Protein AF-A0A212JZG6-F1 (afdb_monomer_lite)

Organism: NCBI:txid91750

Foldseek 3Di:
DDDDDDDDDPPPPPPPLPPPPPVVWDQDDDQQSVLLLVQLCLPFHPNVDCLLCLLLVAPPDDPVCNVVSCVAAPPQQSVQQNVQQQVQLCVQPVSDDDPPDPSGDPARQSNLHNHDAPQGKIWHWPDDDDFKTKIFIDHRSDPDTQKIWMWGDDPNHIHTYWIDGPPDDTGRDD

Structure (mmCIF, N/CA/C/O backbone):
data_AF-A0A212JZG6-F1
#
_entry.id   AF-A0A212JZG6-F1
#
loop_
_atom_site.group_PDB
_atom_site.id
_atom_site.type_symbol
_atom_site.label_atom_id
_atom_site.label_alt_id
_atom_site.label_comp_id
_atom_site.label_asym_id
_atom_site.label_entity_id
_atom_site.label_seq_id
_atom_site.pdbx_PDB_ins_code
_atom_site.Cartn_x
_atom_site.Cartn_y
_atom_site.Cartn_z
_atom_site.occupancy
_atom_site.B_iso_or_equiv
_atom_site.auth_seq_id
_atom_site.auth_comp_id
_atom_site.auth_asym_id
_atom_site.auth_atom_id
_atom_site.pdbx_PDB_model_num
ATOM 1 N N . MET A 1 1 ? -58.524 16.583 -37.053 1.00 44.56 1 MET A N 1
ATOM 2 C CA . MET A 1 1 ? -57.869 17.277 -35.923 1.00 44.56 1 MET A CA 1
ATOM 3 C C . MET A 1 1 ? -57.152 16.204 -35.128 1.00 44.56 1 MET A C 1
ATOM 5 O O . MET A 1 1 ? -57.801 15.246 -34.732 1.00 44.56 1 MET A O 1
ATOM 9 N N . PHE A 1 2 ? -55.821 16.259 -35.092 1.00 44.56 2 PHE A N 1
ATOM 10 C CA . PHE A 1 2 ? -54.973 15.143 -34.668 1.00 44.56 2 PHE A CA 1
ATOM 11 C C . PHE A 1 2 ? -54.982 14.948 -33.148 1.00 44.56 2 PHE A C 1
ATOM 13 O O . PHE A 1 2 ? -55.085 15.906 -32.388 1.00 44.56 2 PHE A O 1
ATOM 20 N N . ALA A 1 3 ? -54.924 13.674 -32.765 1.00 41.03 3 ALA A N 1
ATOM 21 C CA . ALA A 1 3 ? -55.067 13.147 -31.420 1.00 41.03 3 ALA A CA 1
ATOM 22 C C . ALA A 1 3 ? -53.925 13.542 -30.471 1.00 41.03 3 ALA A C 1
ATOM 24 O O . ALA A 1 3 ? -52.768 13.655 -30.874 1.00 41.03 3 ALA A O 1
ATOM 25 N N . SER A 1 4 ? -54.287 13.675 -29.194 1.00 44.09 4 SER A N 1
ATOM 26 C CA . SER A 1 4 ? -53.399 13.792 -28.039 1.00 44.09 4 SER A CA 1
ATOM 27 C C . SER A 1 4 ? -52.398 12.637 -27.978 1.00 44.09 4 SER A C 1
ATOM 29 O O . SER A 1 4 ? -52.785 11.482 -27.799 1.00 44.09 4 SER A O 1
ATOM 31 N N . GLY A 1 5 ? -51.109 12.957 -28.080 1.00 37.84 5 GLY A N 1
ATOM 32 C CA . GLY A 1 5 ? -50.019 12.060 -27.712 1.00 37.84 5 GLY A CA 1
ATOM 33 C C . GLY A 1 5 ? -49.699 12.227 -26.230 1.00 37.84 5 GLY A C 1
ATOM 34 O O . GLY A 1 5 ? -49.252 13.291 -25.810 1.00 37.84 5 GLY A O 1
ATOM 35 N N . ALA A 1 6 ? -49.956 11.187 -25.442 1.00 42.44 6 ALA A N 1
ATOM 36 C CA . ALA A 1 6 ? -49.466 11.074 -24.077 1.00 42.44 6 ALA A CA 1
ATOM 37 C C . ALA A 1 6 ? -47.964 10.751 -24.105 1.00 42.44 6 ALA A C 1
ATOM 39 O O . ALA A 1 6 ? -47.557 9.760 -24.711 1.00 42.44 6 ALA A O 1
ATOM 40 N N . SER A 1 7 ? -47.149 11.570 -23.441 1.00 45.38 7 SER A N 1
ATOM 41 C CA . SER A 1 7 ? -45.763 11.217 -23.124 1.00 45.38 7 SER A CA 1
ATOM 42 C C . SER A 1 7 ? -45.755 10.153 -22.022 1.00 45.38 7 SER A C 1
ATOM 44 O O . SER A 1 7 ? -46.386 10.372 -20.984 1.00 45.38 7 SER A O 1
ATOM 46 N N . PRO A 1 8 ? -45.052 9.020 -22.184 1.00 42.16 8 PRO A N 1
ATOM 47 C CA . PRO A 1 8 ? -44.833 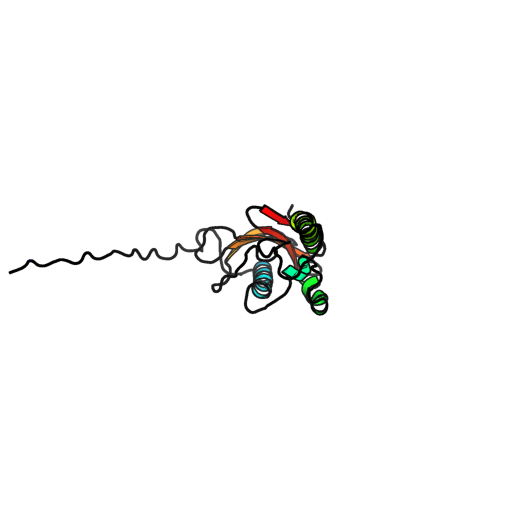8.106 -21.078 1.00 42.16 8 PRO A CA 1
ATOM 48 C C . PRO A 1 8 ? -43.833 8.729 -20.099 1.00 42.16 8 PRO A C 1
ATOM 50 O O . PRO A 1 8 ? -42.754 9.180 -20.482 1.00 42.16 8 PRO A O 1
ATOM 53 N N . ALA A 1 9 ? -44.208 8.745 -18.821 1.00 40.41 9 ALA A N 1
ATOM 54 C CA . ALA A 1 9 ? -43.287 8.985 -17.725 1.00 40.41 9 ALA A CA 1
ATOM 55 C C . ALA A 1 9 ? -42.235 7.867 -17.729 1.00 40.41 9 ALA A C 1
ATOM 57 O O . ALA A 1 9 ? -42.557 6.700 -17.500 1.00 40.41 9 ALA A O 1
ATOM 58 N N . VAL A 1 10 ? -40.980 8.216 -18.012 1.00 43.91 10 VAL A N 1
ATOM 59 C CA . VAL A 1 10 ? -39.848 7.325 -17.760 1.00 43.91 10 VAL A CA 1
ATOM 60 C C . VAL A 1 10 ? -39.636 7.334 -16.252 1.00 43.91 10 VAL A C 1
ATOM 62 O O . VAL A 1 10 ? -39.127 8.301 -15.690 1.00 43.91 10 VAL A O 1
ATOM 65 N N . ALA A 1 11 ? -40.088 6.270 -15.595 1.00 41.59 11 ALA A N 1
ATOM 66 C CA . ALA A 1 11 ? -39.721 5.963 -14.225 1.00 41.59 11 ALA A CA 1
ATOM 67 C C . ALA A 1 11 ? -38.222 5.628 -14.193 1.00 41.59 11 ALA A C 1
ATOM 69 O O . ALA A 1 11 ? -37.827 4.472 -14.327 1.00 41.59 11 ALA A O 1
ATOM 70 N N . GLY A 1 12 ? -37.385 6.656 -14.058 1.00 37.19 12 GLY A N 1
ATOM 71 C CA . GLY A 1 12 ? -36.042 6.498 -13.523 1.00 37.19 12 GLY A CA 1
ATOM 72 C C . GLY A 1 12 ? -36.202 6.134 -12.056 1.00 37.19 12 GLY A C 1
ATOM 73 O O . GLY A 1 12 ? -36.545 6.983 -11.240 1.00 37.19 12 GLY A O 1
ATOM 74 N N . GLN A 1 13 ? -36.076 4.848 -11.742 1.00 37.66 13 GLN A N 1
ATOM 75 C CA . GLN A 1 13 ? -35.979 4.404 -10.363 1.00 37.66 13 GLN A CA 1
ATOM 76 C C . GLN A 1 13 ? -34.683 4.978 -9.788 1.00 37.66 13 GLN A C 1
ATOM 78 O O . GLN A 1 13 ? -33.605 4.449 -10.050 1.00 37.66 13 GLN A O 1
ATOM 83 N N . ASP A 1 14 ? -34.806 6.046 -9.001 1.00 42.31 14 ASP A N 1
ATOM 84 C CA . ASP A 1 14 ? -33.841 6.386 -7.963 1.00 42.31 14 ASP A CA 1
ATOM 85 C C . ASP A 1 14 ? -33.821 5.214 -6.982 1.00 42.31 14 ASP A C 1
ATOM 87 O O . ASP A 1 14 ? -34.605 5.144 -6.032 1.00 42.31 14 ASP A O 1
ATOM 91 N N . VAL A 1 15 ? -32.975 4.225 -7.264 1.00 47.25 15 VAL A N 1
ATOM 92 C CA . VAL A 1 15 ? -32.594 3.239 -6.261 1.00 47.25 15 VAL A CA 1
ATOM 93 C C . VAL A 1 15 ? -31.799 4.036 -5.226 1.00 47.25 15 VAL A C 1
ATOM 95 O O . VAL A 1 15 ? -30.729 4.543 -5.568 1.00 47.25 15 VAL A O 1
ATOM 98 N N . PRO A 1 16 ? -32.299 4.196 -3.985 1.00 44.97 16 PRO A N 1
ATOM 99 C CA . PRO A 1 16 ? -31.507 4.820 -2.938 1.00 44.97 16 PRO A CA 1
ATOM 100 C C . PRO A 1 16 ? -30.207 4.019 -2.825 1.00 44.97 16 PRO A C 1
ATOM 102 O O . PRO A 1 16 ? -30.278 2.787 -2.928 1.00 44.97 16 PRO A O 1
ATOM 105 N N . PRO A 1 17 ? -29.037 4.658 -2.645 1.00 49.12 17 PRO A N 1
ATOM 106 C CA . PRO A 1 17 ? -27.790 3.926 -2.490 1.00 49.12 17 PRO A CA 1
ATOM 107 C C . PRO A 1 17 ? -28.003 2.901 -1.383 1.00 49.12 17 PRO A C 1
ATOM 109 O O . PRO A 1 17 ? -28.307 3.254 -0.245 1.00 49.12 17 PRO A O 1
ATOM 112 N N . LYS A 1 18 ? -27.955 1.620 -1.762 1.00 45.84 18 LYS A N 1
ATOM 113 C CA . LYS A 1 18 ? -28.114 0.499 -0.844 1.00 45.84 18 LYS A CA 1
ATOM 114 C C . LYS A 1 18 ? -27.130 0.741 0.289 1.00 45.84 18 LYS A C 1
ATOM 116 O O . LYS A 1 18 ? -25.929 0.762 0.030 1.00 45.84 18 LYS A O 1
ATOM 121 N N . ASP A 1 19 ? -27.661 0.976 1.488 1.00 44.28 19 ASP A N 1
ATOM 122 C CA . ASP A 1 19 ? -26.911 1.346 2.684 1.00 44.28 19 ASP A CA 1
ATOM 123 C C . ASP A 1 19 ? -25.592 0.573 2.747 1.00 44.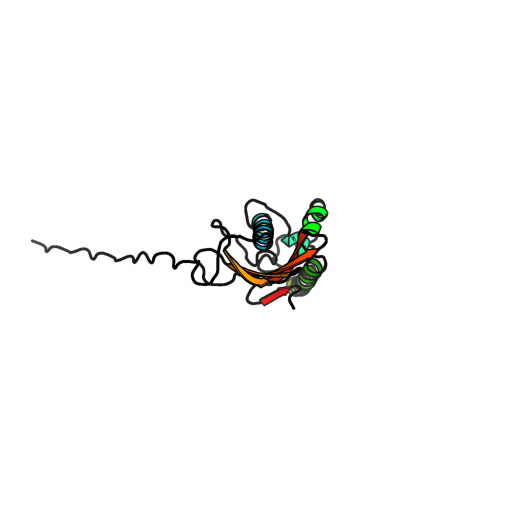28 19 ASP A C 1
ATOM 125 O O . ASP A 1 19 ? -25.554 -0.636 3.013 1.00 44.28 19 ASP A O 1
ATOM 129 N N . ALA A 1 20 ? -24.494 1.280 2.469 1.00 50.12 20 ALA A N 1
ATOM 130 C CA . ALA A 1 20 ? -23.143 0.734 2.470 1.00 50.12 20 ALA A CA 1
ATOM 131 C C . ALA A 1 20 ? -22.741 0.169 3.849 1.00 50.12 20 ALA A C 1
ATOM 133 O O . ALA A 1 20 ? -21.746 -0.548 3.949 1.00 50.12 20 ALA A O 1
ATOM 134 N N . THR A 1 21 ? -23.550 0.444 4.875 1.00 53.09 21 THR A N 1
ATOM 135 C CA . THR A 1 21 ? -23.464 -0.044 6.253 1.00 53.09 21 THR A CA 1
ATOM 136 C C . THR A 1 21 ? -24.007 -1.467 6.448 1.00 53.09 21 THR A C 1
ATOM 138 O O . THR A 1 21 ? -23.714 -2.086 7.469 1.00 53.09 21 THR A O 1
ATOM 141 N N . SER A 1 22 ? -24.748 -2.034 5.486 1.00 58.50 22 SER A N 1
ATOM 142 C CA . SER A 1 22 ? -25.405 -3.347 5.647 1.00 58.50 22 SER A CA 1
ATOM 143 C C . SER A 1 22 ? -24.454 -4.557 5.641 1.00 58.50 22 SER A C 1
ATOM 145 O O . SER A 1 22 ? -24.775 -5.579 6.242 1.00 58.50 22 SER A O 1
ATOM 147 N N . ASP A 1 23 ? -23.252 -4.426 5.066 1.00 80.50 23 ASP A N 1
ATOM 148 C CA . ASP A 1 23 ? -22.245 -5.505 4.992 1.00 80.50 23 ASP A CA 1
ATOM 149 C C . ASP A 1 23 ? -21.094 -5.344 6.013 1.00 80.50 23 ASP A C 1
ATOM 151 O O . ASP A 1 23 ? -20.045 -5.985 5.884 1.00 80.50 23 ASP A O 1
ATOM 155 N N . GLY A 1 24 ? -21.253 -4.449 6.999 1.00 90.06 24 GLY A N 1
ATOM 156 C CA . GLY A 1 24 ? -20.235 -4.126 8.011 1.00 90.06 24 GLY A CA 1
ATOM 157 C C . GLY A 1 24 ? -19.144 -3.148 7.551 1.00 90.06 24 GLY A C 1
ATOM 158 O O . GLY A 1 24 ? -18.209 -2.871 8.304 1.00 90.06 24 GLY A O 1
ATOM 159 N N . PHE A 1 25 ? -19.255 -2.615 6.333 1.00 95.25 25 PHE A N 1
ATOM 160 C CA . PHE A 1 25 ? -18.364 -1.573 5.826 1.00 95.25 25 PHE A CA 1
ATOM 161 C C . PHE A 1 25 ? -18.754 -0.194 6.364 1.00 95.25 25 PHE A C 1
ATOM 163 O O . PHE A 1 25 ? -19.934 0.146 6.436 1.00 95.25 25 PHE A O 1
ATOM 170 N N . HIS A 1 26 ? -17.759 0.606 6.730 1.00 95.88 26 HIS A N 1
ATOM 171 C CA . HIS A 1 26 ? -17.947 1.942 7.291 1.00 95.88 26 HIS A CA 1
ATOM 172 C C . HIS A 1 26 ? -16.726 2.827 7.015 1.00 95.88 26 HIS A C 1
ATOM 174 O O . HIS A 1 26 ? -15.666 2.336 6.635 1.00 95.88 26 HIS A O 1
ATOM 180 N N . TYR A 1 27 ? -16.868 4.140 7.188 1.00 95.81 27 TYR A N 1
ATOM 181 C CA . TYR A 1 27 ? -15.722 5.052 7.151 1.00 95.81 27 TYR A CA 1
ATOM 182 C C . TYR A 1 27 ? -14.731 4.752 8.290 1.00 95.81 27 TYR A C 1
ATOM 184 O O . TYR A 1 27 ? -15.158 4.222 9.317 1.00 95.81 27 TYR A O 1
ATOM 192 N N . PRO A 1 28 ? -13.438 5.104 8.154 1.00 96.38 28 PRO A N 1
ATOM 193 C CA . PRO A 1 28 ? -12.418 4.801 9.156 1.00 96.38 28 PRO A CA 1
ATOM 194 C C . PRO A 1 28 ? -12.828 5.198 10.577 1.00 96.38 28 PRO A C 1
ATOM 196 O O . PRO A 1 28 ? -13.068 6.374 10.858 1.00 96.38 28 PRO A O 1
ATOM 199 N N . SER A 1 29 ? -12.859 4.236 11.499 1.00 96.25 29 SER A N 1
ATOM 200 C CA . SER A 1 29 ? -13.261 4.481 12.891 1.00 96.25 29 SER A CA 1
ATOM 201 C C . SER A 1 29 ? -12.168 4.125 13.897 1.00 96.25 29 SER A C 1
ATOM 203 O O . SER A 1 29 ? -12.064 4.739 14.961 1.00 96.25 29 SER A O 1
ATOM 205 N N . THR A 1 30 ? -11.303 3.170 13.556 1.00 95.81 30 THR A N 1
ATOM 206 C CA . THR A 1 30 ? -10.194 2.732 14.406 1.00 95.81 30 THR A CA 1
ATOM 207 C C . THR A 1 30 ? -8.864 3.358 13.991 1.00 95.81 30 THR A C 1
ATOM 209 O O . THR A 1 30 ? -8.657 3.735 12.841 1.00 95.81 30 THR A O 1
ATOM 212 N N . SER A 1 31 ? -7.892 3.389 14.913 1.00 96.75 31 SER A N 1
ATOM 213 C CA . SER A 1 31 ? -6.532 3.879 14.609 1.00 96.75 31 SER A CA 1
ATOM 214 C C . SER A 1 31 ? -5.836 3.142 13.455 1.00 96.75 31 SER A C 1
ATOM 216 O O . SER A 1 31 ? -4.949 3.708 12.825 1.00 96.75 31 SER A O 1
ATOM 218 N N . ALA A 1 32 ? -6.196 1.881 13.196 1.00 97.50 32 ALA A N 1
ATOM 219 C CA . ALA A 1 32 ? -5.616 1.123 12.095 1.00 97.50 32 ALA A CA 1
ATOM 220 C C . ALA A 1 32 ? -6.270 1.472 10.756 1.00 97.50 32 ALA A C 1
ATOM 222 O O . ALA A 1 32 ? -5.564 1.652 9.770 1.00 97.50 32 ALA A O 1
ATOM 223 N N . GLU A 1 33 ? -7.597 1.610 10.738 1.00 97.75 33 GLU A N 1
ATOM 224 C CA . GLU A 1 33 ? -8.340 2.053 9.554 1.00 97.75 33 GLU A CA 1
ATOM 225 C C . GLU A 1 33 ? -7.928 3.471 9.163 1.00 97.75 33 GLU A C 1
ATOM 227 O O . GLU A 1 33 ? -7.607 3.707 8.009 1.00 97.75 33 GLU A O 1
ATOM 232 N N . GLN A 1 34 ? -7.822 4.387 10.131 1.00 97.44 34 GLN A N 1
ATOM 233 C CA . GLN A 1 34 ? -7.348 5.758 9.900 1.00 97.44 34 GLN A CA 1
ATOM 234 C C . GLN A 1 34 ? -5.916 5.796 9.358 1.00 97.44 34 GLN A C 1
ATOM 236 O O . GLN A 1 34 ? -5.580 6.629 8.522 1.00 97.44 34 GLN A O 1
ATOM 241 N N . PHE A 1 35 ? -5.052 4.896 9.832 1.00 97.50 35 PHE A N 1
ATOM 242 C CA . PHE A 1 35 ? -3.689 4.803 9.323 1.00 97.50 35 PHE A CA 1
ATOM 243 C C . PHE A 1 35 ? -3.646 4.266 7.885 1.00 97.50 35 PHE A C 1
ATOM 245 O O . PHE A 1 35 ? -2.875 4.771 7.071 1.00 97.50 35 PHE A O 1
ATOM 252 N N . LEU A 1 36 ? -4.470 3.268 7.557 1.00 97.12 36 LEU A N 1
ATOM 253 C CA . LEU A 1 36 ? -4.573 2.771 6.187 1.00 97.12 36 LEU A CA 1
ATOM 254 C C . LEU A 1 36 ? -5.174 3.829 5.250 1.00 97.12 36 LEU A C 1
ATOM 256 O O . LEU A 1 36 ? -4.643 4.050 4.167 1.00 97.12 36 LEU A O 1
ATOM 260 N N . ASP A 1 37 ? -6.219 4.525 5.688 1.00 95.19 37 ASP A N 1
ATOM 261 C CA . ASP A 1 37 ? -6.840 5.629 4.952 1.00 95.19 37 ASP A CA 1
ATOM 262 C C . ASP A 1 37 ? -5.841 6.757 4.651 1.00 95.19 37 ASP A C 1
ATOM 264 O O . ASP A 1 37 ? -5.773 7.244 3.522 1.00 95.19 37 ASP A O 1
ATOM 268 N N . LEU A 1 38 ? -4.973 7.096 5.614 1.00 93.88 38 LEU A N 1
ATOM 269 C CA . LEU A 1 38 ? -3.860 8.022 5.396 1.00 93.88 38 LEU A CA 1
ATOM 270 C C . LEU A 1 38 ? -2.912 7.528 4.297 1.00 93.88 38 LEU A C 1
ATOM 272 O O . LEU A 1 38 ? -2.551 8.311 3.422 1.00 93.88 38 LEU A O 1
ATOM 276 N N . ILE A 1 39 ? -2.487 6.260 4.335 1.00 94.75 39 ILE A N 1
ATOM 277 C CA . ILE A 1 39 ? -1.593 5.693 3.310 1.00 94.75 39 ILE A CA 1
ATOM 278 C C . ILE A 1 39 ? -2.221 5.820 1.922 1.00 94.75 39 ILE A C 1
ATOM 280 O O . ILE A 1 39 ? -1.559 6.263 0.985 1.00 94.75 39 ILE A O 1
ATOM 284 N N . ILE A 1 40 ? -3.494 5.461 1.800 1.00 92.88 40 ILE A N 1
ATOM 285 C CA . ILE A 1 40 ? -4.196 5.446 0.517 1.00 92.88 40 ILE A CA 1
ATOM 286 C C . ILE A 1 40 ? -4.445 6.866 0.014 1.00 92.88 40 ILE A C 1
ATOM 288 O O . ILE A 1 40 ? -4.266 7.133 -1.169 1.00 92.88 40 ILE A O 1
ATOM 292 N N . THR A 1 41 ? -4.785 7.798 0.903 1.00 90.00 41 THR A N 1
ATOM 293 C CA . THR A 1 41 ? -4.950 9.217 0.559 1.00 90.00 41 THR A CA 1
ATOM 294 C C . THR A 1 41 ? -3.633 9.849 0.113 1.00 90.00 41 THR A C 1
ATOM 296 O O . THR A 1 41 ? -3.620 10.653 -0.820 1.00 90.00 41 THR A O 1
ATOM 299 N N . LEU A 1 42 ? -2.520 9.483 0.759 1.00 89.44 42 LEU A N 1
ATOM 300 C CA . LEU A 1 42 ? -1.191 9.936 0.357 1.00 89.44 42 LEU A CA 1
ATOM 301 C C . LEU A 1 42 ? -0.841 9.445 -1.053 1.00 89.44 42 LEU A C 1
ATOM 303 O O . LEU A 1 42 ? -0.326 10.237 -1.837 1.00 89.44 42 LEU A O 1
ATOM 307 N N . GLU A 1 43 ? -1.123 8.178 -1.361 1.00 89.31 43 GLU A N 1
ATOM 308 C CA . GLU A 1 43 ? -0.762 7.559 -2.640 1.00 89.31 43 GLU A CA 1
ATOM 309 C C . GLU A 1 43 ? -1.708 7.922 -3.790 1.00 89.31 43 GLU A C 1
ATOM 311 O O . GLU A 1 43 ? -1.257 8.370 -4.836 1.00 89.31 43 GLU A O 1
ATOM 316 N N . GLY A 1 44 ? -3.013 7.708 -3.613 1.00 72.25 44 GLY A N 1
ATOM 317 C CA . GLY A 1 44 ? -3.998 7.830 -4.684 1.00 72.25 44 GLY A CA 1
ATOM 318 C C . GLY A 1 44 ? -4.598 9.226 -4.838 1.00 72.25 44 GLY A C 1
ATOM 319 O O . GLY A 1 44 ? -5.017 9.562 -5.930 1.00 72.25 44 GLY A O 1
ATOM 320 N N . GLY A 1 45 ? -4.662 10.038 -3.776 1.00 66.94 45 GLY A N 1
ATOM 321 C CA . GLY A 1 45 ? -5.400 11.309 -3.775 1.00 66.94 45 GLY A CA 1
ATOM 322 C C . GLY A 1 45 ? -4.550 12.553 -4.066 1.00 66.94 45 GLY A C 1
ATOM 323 O O . GLY A 1 45 ? -3.666 12.575 -4.914 1.00 66.94 45 GLY A O 1
ATOM 324 N N . THR A 1 46 ? -4.788 13.623 -3.301 1.00 59.62 46 THR A N 1
ATOM 325 C CA . THR A 1 46 ? -4.063 14.909 -3.407 1.00 59.62 46 THR A CA 1
ATOM 326 C C . THR A 1 46 ? -2.600 14.842 -2.959 1.00 59.62 46 THR A C 1
ATOM 328 O O . THR A 1 46 ? -1.851 15.805 -3.140 1.00 59.62 46 THR A O 1
ATOM 331 N N . GLY A 1 47 ? -2.198 13.732 -2.333 1.00 59.59 47 GLY A N 1
ATOM 332 C CA . GLY A 1 47 ? -0.901 13.581 -1.686 1.00 59.59 47 GLY A CA 1
ATOM 333 C C . GLY A 1 47 ? 0.275 13.438 -2.647 1.00 59.59 47 GLY A C 1
ATOM 334 O O . GLY A 1 47 ? 1.390 13.785 -2.250 1.00 59.59 47 GLY A O 1
ATOM 335 N N . ASN A 1 48 ? 0.045 12.968 -3.885 1.00 67.56 48 ASN A N 1
ATOM 336 C CA . ASN A 1 48 ? 1.092 12.659 -4.871 1.00 67.56 48 ASN A CA 1
ATOM 337 C C . ASN A 1 48 ? 2.298 11.942 -4.232 1.00 67.56 48 ASN A C 1
ATOM 339 O O . ASN A 1 48 ? 3.463 12.259 -4.512 1.00 67.56 48 ASN A O 1
ATOM 343 N N . ALA A 1 49 ? 2.031 11.052 -3.272 1.00 79.75 49 ALA A N 1
ATOM 344 C CA . ALA A 1 49 ? 3.080 10.254 -2.683 1.00 79.75 49 ALA A CA 1
ATOM 345 C C . ALA A 1 49 ? 3.551 9.223 -3.709 1.00 79.75 49 ALA A C 1
ATOM 347 O O . ALA A 1 49 ? 2.822 8.813 -4.601 1.00 79.75 49 ALA A O 1
ATOM 348 N N . GLU A 1 50 ? 4.819 8.852 -3.593 1.00 88.38 50 GLU A N 1
ATOM 349 C CA . GLU A 1 50 ? 5.468 7.888 -4.472 1.00 88.38 50 GLU A CA 1
ATOM 350 C C . GLU A 1 50 ? 5.683 6.576 -3.693 1.00 88.38 50 GLU A C 1
ATOM 352 O O . GLU A 1 50 ? 6.753 5.968 -3.789 1.00 88.38 50 GLU A O 1
ATOM 357 N N . LEU A 1 51 ? 4.727 6.165 -2.837 1.00 92.44 51 LEU A N 1
ATOM 358 C CA . LEU A 1 51 ? 4.864 4.926 -2.056 1.00 92.44 51 LEU A CA 1
ATOM 359 C C . LEU A 1 51 ? 4.906 3.711 -2.980 1.00 92.44 51 LEU A C 1
ATOM 361 O O . LEU A 1 51 ? 5.670 2.793 -2.685 1.00 92.44 51 LEU A O 1
ATOM 365 N N . GLY A 1 52 ? 4.136 3.700 -4.072 1.00 91.94 52 GLY A N 1
ATOM 366 C CA . GLY A 1 52 ? 4.181 2.654 -5.092 1.00 91.94 52 GLY A CA 1
ATOM 367 C C . GLY A 1 52 ? 5.587 2.513 -5.665 1.00 91.94 52 GLY A C 1
ATOM 368 O O . GLY A 1 52 ? 6.214 1.468 -5.519 1.00 91.94 52 GLY A O 1
ATOM 369 N N . TRP A 1 53 ? 6.167 3.607 -6.166 1.00 91.62 53 TRP A N 1
ATOM 370 C CA . TRP A 1 53 ? 7.544 3.619 -6.681 1.00 91.62 53 TRP A CA 1
ATOM 371 C C . TRP A 1 53 ? 8.595 3.266 -5.619 1.00 91.62 53 TRP A C 1
ATOM 373 O O . TRP A 1 53 ? 9.596 2.607 -5.914 1.00 91.62 53 TRP A O 1
ATOM 383 N N . TYR A 1 54 ? 8.384 3.672 -4.365 1.00 94.56 54 TYR A N 1
ATOM 384 C CA . TYR A 1 54 ? 9.230 3.264 -3.244 1.00 94.56 54 TYR A CA 1
ATOM 385 C C . TYR A 1 54 ? 9.163 1.753 -2.969 1.00 94.56 54 TYR A C 1
ATOM 387 O O . TYR A 1 54 ? 10.201 1.129 -2.700 1.00 94.56 54 TYR A O 1
ATOM 395 N N . ALA A 1 55 ? 7.963 1.174 -3.029 1.00 95.00 55 ALA A N 1
ATOM 396 C CA . ALA A 1 55 ? 7.715 -0.244 -2.810 1.00 95.00 55 ALA A CA 1
ATOM 397 C C . ALA A 1 55 ? 8.248 -1.104 -3.965 1.00 95.00 55 ALA A C 1
ATOM 399 O O . ALA A 1 55 ? 8.892 -2.120 -3.718 1.00 95.00 55 ALA A O 1
ATOM 400 N N . GLU A 1 56 ? 8.048 -0.653 -5.200 1.00 93.19 56 GLU A N 1
ATOM 401 C CA . GLU A 1 56 ? 8.548 -1.263 -6.436 1.00 93.19 56 GLU A CA 1
ATOM 402 C C . GLU A 1 56 ? 10.071 -1.175 -6.566 1.00 93.19 56 GLU A C 1
ATOM 404 O O . GLU A 1 56 ? 10.695 -2.039 -7.169 1.00 93.19 56 GLU A O 1
ATOM 409 N N . ASN A 1 57 ? 10.692 -0.171 -5.939 1.00 90.81 57 ASN A N 1
ATOM 410 C CA . ASN A 1 57 ? 12.127 0.098 -6.026 1.00 90.81 57 ASN A CA 1
ATOM 411 C C . ASN A 1 57 ? 12.606 0.445 -7.455 1.00 90.81 57 ASN A C 1
ATOM 413 O O . ASN A 1 57 ? 13.737 0.133 -7.830 1.00 90.81 57 ASN A O 1
ATOM 417 N N . VAL A 1 58 ? 11.769 1.150 -8.222 1.00 90.31 58 VAL A N 1
ATOM 418 C CA . VAL A 1 58 ? 12.098 1.622 -9.578 1.00 90.31 58 VAL A CA 1
ATOM 419 C C . VAL A 1 58 ? 13.254 2.641 -9.585 1.00 90.31 58 VAL A C 1
ATOM 421 O O . VAL A 1 58 ? 13.404 3.397 -8.622 1.00 90.31 58 VAL A O 1
ATOM 424 N N . PRO A 1 59 ? 14.071 2.737 -10.653 1.00 91.19 59 PRO A N 1
ATOM 425 C CA . PRO A 1 59 ? 15.247 3.616 -10.681 1.00 91.19 59 PRO A CA 1
ATOM 426 C C . PRO A 1 59 ? 14.959 5.120 -10.576 1.00 91.19 59 PRO A C 1
ATOM 428 O O . PRO A 1 59 ? 15.785 5.858 -10.044 1.00 91.19 59 PRO A O 1
ATOM 431 N N . TRP A 1 60 ? 13.810 5.582 -11.076 1.00 88.94 60 TRP A N 1
ATOM 432 C CA . TRP A 1 60 ? 13.425 7.003 -11.100 1.00 88.94 60 TRP A CA 1
ATOM 433 C C . TRP A 1 60 ? 12.738 7.483 -9.815 1.00 88.94 60 TRP A C 1
ATOM 435 O O . TRP A 1 60 ? 12.375 8.653 -9.708 1.00 88.94 60 TRP A O 1
ATOM 445 N N . ARG A 1 61 ? 12.556 6.605 -8.822 1.00 90.75 61 ARG A N 1
ATOM 446 C CA . ARG A 1 61 ? 11.907 6.967 -7.555 1.00 90.75 61 ARG A CA 1
ATOM 447 C C . ARG A 1 61 ? 12.689 8.052 -6.807 1.00 90.75 61 ARG A C 1
ATOM 449 O O . ARG A 1 61 ? 13.924 8.043 -6.772 1.00 90.75 61 ARG A O 1
ATOM 456 N N . ASN A 1 62 ? 11.985 8.932 -6.098 1.00 90.12 62 ASN A N 1
ATOM 457 C CA . ASN A 1 62 ? 12.632 9.955 -5.287 1.00 90.12 62 ASN A CA 1
ATOM 458 C C . ASN A 1 62 ? 13.188 9.389 -3.968 1.00 90.12 62 ASN A C 1
ATOM 460 O O . ASN A 1 62 ? 12.499 9.321 -2.948 1.00 90.12 62 ASN A O 1
ATOM 464 N N . THR A 1 63 ? 14.475 9.041 -3.965 1.00 92.38 63 THR A N 1
ATOM 465 C CA . THR A 1 63 ? 15.162 8.454 -2.800 1.00 92.38 63 THR A CA 1
ATOM 466 C C . THR A 1 63 ? 15.196 9.359 -1.565 1.00 92.38 63 THR A C 1
ATOM 468 O O . THR A 1 63 ? 15.317 8.857 -0.446 1.00 92.38 63 THR A O 1
ATOM 471 N N . LEU A 1 64 ? 15.036 10.680 -1.722 1.00 92.19 64 LEU A N 1
ATOM 472 C CA . LEU A 1 64 ? 14.979 11.613 -0.590 1.00 92.19 64 LEU A CA 1
ATOM 473 C C . LEU A 1 64 ? 13.733 11.384 0.279 1.00 92.19 64 LEU A C 1
ATOM 475 O O . LEU A 1 64 ? 13.743 11.711 1.466 1.00 92.19 64 LEU A O 1
ATOM 479 N N . LYS A 1 65 ? 12.668 10.802 -0.290 1.00 89.94 65 LYS A N 1
ATOM 480 C CA . LYS A 1 65 ? 11.416 10.521 0.422 1.00 89.94 65 LYS A CA 1
ATOM 481 C C . LYS A 1 65 ? 11.419 9.162 1.146 1.00 89.94 65 LYS A C 1
ATOM 483 O O . LYS A 1 65 ? 10.577 8.935 2.016 1.00 89.94 65 LYS A O 1
ATOM 488 N N . ASP A 1 66 ? 12.402 8.293 0.895 1.00 92.31 66 ASP A N 1
ATOM 489 C CA . ASP A 1 66 ? 12.467 6.920 1.431 1.00 92.31 66 ASP A CA 1
ATOM 490 C C . ASP A 1 66 ? 12.367 6.836 2.942 1.00 92.31 66 ASP A C 1
ATOM 492 O O . ASP A 1 66 ? 11.705 5.952 3.483 1.00 92.31 66 ASP A O 1
ATOM 496 N N . ALA A 1 67 ? 13.043 7.748 3.639 1.00 91.12 67 ALA A N 1
ATOM 497 C CA . ALA A 1 67 ? 13.063 7.753 5.094 1.00 91.12 67 ALA A CA 1
ATOM 498 C C . ALA A 1 67 ? 11.667 8.004 5.687 1.00 91.12 67 ALA A C 1
ATOM 500 O O . ALA A 1 67 ? 11.384 7.557 6.802 1.00 91.12 67 ALA A O 1
ATOM 501 N N . HIS A 1 68 ? 10.795 8.701 4.952 1.00 91.00 68 HIS A N 1
ATOM 502 C CA . HIS A 1 68 ? 9.400 8.901 5.327 1.00 91.00 68 HIS A CA 1
ATOM 503 C C . HIS A 1 68 ? 8.584 7.637 5.046 1.00 91.00 68 HIS A C 1
ATOM 505 O O . HIS A 1 68 ? 7.882 7.155 5.933 1.00 91.00 68 HIS A O 1
ATOM 511 N N . TYR A 1 69 ? 8.746 7.036 3.867 1.00 93.31 69 TYR A N 1
ATOM 512 C CA . TYR A 1 69 ? 7.985 5.852 3.455 1.00 93.31 69 TYR A CA 1
ATOM 513 C C . TYR A 1 69 ? 8.360 4.578 4.225 1.00 93.31 69 TYR A C 1
ATOM 515 O O . TYR A 1 69 ? 7.485 3.787 4.577 1.00 93.31 69 TYR A O 1
ATOM 523 N N . ALA A 1 70 ? 9.624 4.430 4.631 1.00 93.62 70 ALA A N 1
ATOM 524 C CA . ALA A 1 70 ? 10.097 3.339 5.491 1.00 93.62 70 ALA A CA 1
ATOM 525 C C . ALA A 1 70 ? 9.408 3.298 6.874 1.00 93.62 70 ALA A C 1
ATOM 527 O O . ALA A 1 70 ? 9.455 2.294 7.599 1.00 93.62 70 ALA A O 1
ATOM 528 N N . ARG A 1 71 ? 8.776 4.405 7.284 1.00 94.25 71 ARG A N 1
ATOM 529 C CA . ARG A 1 71 ? 7.980 4.467 8.516 1.00 94.25 71 ARG A CA 1
ATOM 530 C C . ARG A 1 71 ? 6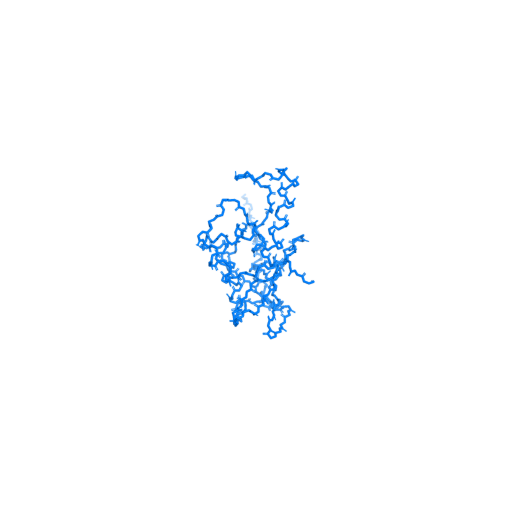.567 3.927 8.316 1.00 94.25 71 ARG A C 1
ATOM 532 O O . ARG A 1 71 ? 5.990 3.478 9.298 1.00 94.25 71 ARG A O 1
ATOM 539 N N . LEU A 1 72 ? 6.056 3.942 7.085 1.00 96.38 72 LEU A N 1
ATOM 540 C CA . LEU A 1 72 ? 4.678 3.584 6.747 1.00 96.38 72 LEU A CA 1
ATOM 541 C C . LEU A 1 72 ? 4.526 2.104 6.391 1.00 96.38 72 LEU A C 1
ATOM 543 O O . LEU A 1 72 ? 3.548 1.482 6.799 1.00 96.38 72 LEU A O 1
ATOM 547 N N . ILE A 1 73 ? 5.504 1.532 5.685 1.00 96.56 73 ILE A N 1
ATOM 548 C CA . ILE A 1 73 ? 5.475 0.126 5.262 1.00 96.56 73 ILE A CA 1
ATOM 549 C C . ILE A 1 73 ? 6.579 -0.693 5.936 1.00 96.56 73 ILE A C 1
ATOM 551 O O . ILE A 1 73 ? 7.624 -0.164 6.334 1.00 96.56 73 ILE A O 1
ATOM 555 N N . THR A 1 74 ? 6.356 -1.995 6.108 1.00 97.38 74 THR A N 1
ATOM 556 C CA . THR A 1 74 ? 7.386 -2.898 6.631 1.00 97.38 74 THR A CA 1
ATOM 557 C C . THR A 1 74 ? 8.421 -3.245 5.553 1.00 97.38 74 THR A C 1
ATOM 559 O O . THR A 1 74 ? 8.102 -3.258 4.360 1.00 97.38 74 THR A O 1
ATOM 562 N N . PRO A 1 75 ? 9.671 -3.572 5.941 1.00 96.81 75 PRO A N 1
ATOM 563 C CA . PRO A 1 75 ? 10.668 -4.057 4.989 1.00 96.81 75 PRO A CA 1
ATOM 564 C C . PRO A 1 75 ? 10.220 -5.323 4.248 1.00 96.81 75 PRO A C 1
ATOM 566 O O . PRO A 1 75 ? 10.481 -5.444 3.058 1.00 96.81 75 PRO A O 1
ATOM 569 N N . GLY A 1 76 ? 9.508 -6.229 4.932 1.00 97.62 76 GLY A N 1
ATOM 570 C CA . GLY A 1 76 ? 9.015 -7.476 4.341 1.00 97.62 76 GLY A CA 1
ATOM 571 C C . GLY A 1 76 ? 7.992 -7.247 3.228 1.00 97.62 76 GLY A C 1
ATOM 572 O O . GLY A 1 76 ? 8.082 -7.889 2.182 1.00 97.62 76 GLY A O 1
ATOM 573 N N . LEU A 1 77 ? 7.073 -6.291 3.409 1.00 97.94 77 LEU A N 1
ATOM 574 C CA . LEU A 1 77 ? 6.143 -5.897 2.351 1.00 97.94 77 LEU A CA 1
ATOM 575 C C . LEU A 1 77 ? 6.876 -5.293 1.156 1.00 97.94 77 LEU A C 1
ATOM 577 O O . LEU A 1 77 ? 6.648 -5.709 0.023 1.00 97.94 77 LEU A O 1
ATOM 581 N N . ARG A 1 78 ? 7.774 -4.336 1.419 1.00 97.50 78 ARG A N 1
ATOM 582 C CA . ARG A 1 78 ? 8.567 -3.682 0.374 1.00 97.50 78 ARG A CA 1
ATOM 583 C C . ARG A 1 78 ? 9.322 -4.707 -0.463 1.00 97.50 78 ARG A C 1
ATOM 585 O O . ARG A 1 78 ? 9.251 -4.668 -1.681 1.00 97.50 78 ARG A O 1
ATOM 592 N N . GLU A 1 79 ? 10.006 -5.640 0.191 1.00 97.88 79 GLU A N 1
ATOM 593 C CA . GLU A 1 79 ? 10.769 -6.679 -0.496 1.00 97.88 79 GLU A CA 1
ATOM 594 C C . GLU A 1 79 ? 9.863 -7.623 -1.304 1.00 97.88 79 GLU A C 1
ATOM 596 O O . GLU A 1 79 ? 10.233 -8.064 -2.389 1.00 97.88 79 GLU A O 1
ATOM 601 N N . ALA A 1 80 ? 8.662 -7.936 -0.805 1.00 97.94 80 ALA A N 1
ATOM 602 C CA . ALA A 1 80 ? 7.699 -8.749 -1.541 1.00 97.94 80 ALA A CA 1
ATOM 603 C C . ALA A 1 80 ? 7.226 -8.068 -2.831 1.00 97.94 80 ALA A C 1
ATOM 605 O O . ALA A 1 80 ? 7.210 -8.722 -3.873 1.00 97.94 80 ALA A O 1
ATOM 606 N N . ILE A 1 81 ? 6.906 -6.773 -2.768 1.00 97.44 81 ILE A N 1
ATOM 607 C CA . ILE A 1 81 ? 6.499 -5.984 -3.937 1.00 97.44 81 ILE A CA 1
ATOM 608 C C . ILE A 1 81 ? 7.671 -5.852 -4.917 1.00 97.44 81 ILE A C 1
ATOM 610 O O . ILE A 1 81 ? 7.528 -6.229 -6.077 1.00 97.44 81 ILE A O 1
ATOM 614 N N . SER A 1 82 ? 8.852 -5.424 -4.456 1.00 96.56 82 SER A N 1
ATOM 615 C CA . SER A 1 82 ? 10.013 -5.209 -5.333 1.00 96.56 82 SER A CA 1
ATOM 616 C C . SER A 1 82 ? 10.488 -6.485 -6.035 1.00 96.56 82 SER A C 1
ATOM 618 O O . SER A 1 82 ? 10.987 -6.439 -7.154 1.00 96.56 82 SER A O 1
ATOM 620 N N . ARG A 1 83 ? 10.370 -7.655 -5.389 1.00 96.88 83 ARG A N 1
ATOM 621 C CA . ARG A 1 83 ? 10.730 -8.933 -6.026 1.00 96.88 83 ARG A CA 1
ATOM 622 C C . ARG A 1 83 ? 9.772 -9.308 -7.150 1.00 96.88 83 ARG A C 1
ATOM 624 O O . ARG A 1 83 ? 10.224 -9.818 -8.174 1.00 96.88 83 ARG A O 1
ATOM 631 N N . GLU A 1 84 ? 8.474 -9.103 -6.948 1.00 96.38 84 GLU A N 1
ATOM 632 C CA . GLU A 1 84 ? 7.484 -9.390 -7.985 1.00 96.38 84 GLU A CA 1
ATOM 633 C C . GLU A 1 84 ? 7.585 -8.387 -9.133 1.00 96.38 84 GLU A C 1
ATOM 635 O O . GLU A 1 84 ? 7.546 -8.785 -10.294 1.00 96.38 84 GLU A O 1
ATOM 640 N N . GLU A 1 85 ? 7.828 -7.118 -8.821 1.00 95.12 85 GLU A N 1
ATOM 641 C CA . GLU A 1 85 ? 8.107 -6.084 -9.813 1.00 95.12 85 GLU A CA 1
ATOM 642 C C . GLU A 1 85 ? 9.301 -6.466 -10.697 1.00 95.12 85 GLU A C 1
ATOM 644 O O . GLU A 1 85 ? 9.165 -6.574 -11.916 1.00 95.12 85 GLU A O 1
ATOM 649 N N . ALA A 1 86 ? 10.436 -6.828 -10.094 1.00 95.25 86 ALA A N 1
ATOM 650 C CA . ALA A 1 86 ? 11.614 -7.253 -10.843 1.00 95.25 86 ALA A CA 1
ATOM 651 C C . ALA A 1 86 ? 11.333 -8.495 -11.713 1.00 95.25 86 ALA A C 1
ATOM 653 O O . ALA A 1 86 ? 11.894 -8.648 -12.804 1.00 95.25 86 ALA A O 1
ATOM 654 N N . ARG A 1 87 ? 10.449 -9.396 -11.258 1.00 95.88 87 ARG A N 1
ATOM 655 C CA . ARG A 1 87 ? 9.995 -10.555 -12.042 1.00 95.88 87 ARG A CA 1
ATOM 656 C C . ARG A 1 87 ? 9.172 -10.116 -13.257 1.00 95.88 87 ARG A C 1
ATOM 658 O O . ARG A 1 87 ? 9.355 -10.692 -14.333 1.00 95.88 87 ARG A O 1
ATOM 665 N N . LEU A 1 88 ? 8.284 -9.135 -13.097 1.00 94.56 88 LEU A N 1
ATOM 666 C CA . LEU A 1 88 ? 7.474 -8.565 -14.176 1.00 94.56 88 LEU A CA 1
ATOM 667 C C . LEU A 1 88 ? 8.345 -7.826 -15.190 1.00 94.56 88 LEU A C 1
ATOM 669 O O . LEU A 1 88 ? 8.290 -8.168 -16.368 1.00 94.56 88 LEU A O 1
ATOM 673 N N . VAL A 1 89 ? 9.252 -6.953 -14.750 1.00 94.69 89 VAL A N 1
ATOM 674 C CA . VAL A 1 89 ? 10.188 -6.248 -15.643 1.00 94.69 89 VAL A CA 1
ATOM 675 C C . VAL A 1 89 ? 11.079 -7.228 -16.401 1.00 94.69 89 VAL A C 1
ATOM 677 O O . VAL A 1 89 ? 11.313 -7.069 -17.600 1.00 94.69 89 VAL A O 1
ATOM 680 N N . LYS A 1 90 ? 11.535 -8.304 -15.746 1.00 95.62 90 LYS A N 1
ATOM 681 C CA . LYS A 1 90 ? 12.274 -9.376 -16.425 1.00 95.62 90 LYS A CA 1
ATOM 682 C C . LYS A 1 90 ? 11.453 -10.059 -17.517 1.00 95.62 90 LYS A C 1
ATOM 684 O O . LYS A 1 90 ? 12.002 -10.388 -18.562 1.00 95.62 90 LYS A O 1
ATOM 689 N N . LYS A 1 91 ? 10.170 -10.310 -17.261 1.00 94.88 91 LYS A N 1
ATOM 690 C CA . LYS A 1 91 ? 9.271 -11.005 -18.189 1.00 94.88 91 LYS A CA 1
ATOM 691 C C . LYS A 1 91 ? 8.831 -10.112 -19.351 1.00 94.88 91 LYS A C 1
ATOM 693 O O . LYS A 1 91 ? 8.749 -10.594 -20.474 1.00 94.88 91 LYS A O 1
ATOM 698 N N . ASN A 1 92 ? 8.504 -8.860 -19.061 1.00 93.75 92 ASN A N 1
ATOM 699 C CA . ASN A 1 92 ? 7.833 -7.957 -19.989 1.00 93.75 92 ASN A CA 1
ATOM 700 C C . ASN A 1 92 ? 8.832 -7.093 -20.773 1.00 93.75 92 ASN A C 1
ATOM 702 O O . ASN A 1 92 ? 8.537 -6.708 -21.898 1.00 93.75 92 ASN A O 1
ATOM 706 N N . CYS A 1 93 ? 10.010 -6.820 -20.196 1.00 93.62 93 CYS A N 1
ATOM 707 C CA . CYS A 1 93 ? 10.987 -5.862 -20.724 1.00 93.62 93 CYS A CA 1
ATOM 708 C C . CYS A 1 93 ? 12.442 -6.356 -20.611 1.00 93.62 93 CYS A C 1
ATOM 710 O O . CYS A 1 93 ? 13.374 -5.558 -20.506 1.00 93.62 93 CYS A O 1
ATOM 712 N N . ASP A 1 94 ? 12.660 -7.676 -20.590 1.00 94.00 94 ASP A N 1
ATOM 713 C CA . ASP A 1 94 ? 13.987 -8.312 -20.525 1.00 94.00 94 ASP A CA 1
ATOM 714 C C . ASP A 1 94 ? 14.884 -7.802 -19.373 1.00 94.00 94 ASP A C 1
ATOM 716 O O . ASP A 1 94 ? 16.115 -7.815 -19.454 1.00 94.00 94 ASP A O 1
ATOM 720 N N . GLY A 1 95 ? 14.273 -7.339 -18.278 1.00 92.50 95 GLY A N 1
ATOM 721 C CA . GLY A 1 95 ? 14.974 -6.840 -17.091 1.00 92.50 95 GLY A CA 1
ATOM 722 C C . GLY A 1 95 ? 15.412 -5.380 -17.198 1.00 92.50 95 GLY A C 1
ATOM 723 O O . GLY A 1 95 ? 16.168 -4.909 -16.349 1.00 92.50 95 GLY A O 1
ATOM 724 N N . LYS A 1 96 ? 14.969 -4.667 -18.236 1.00 91.25 96 LYS A N 1
ATOM 725 C CA . LYS A 1 96 ? 15.278 -3.256 -18.450 1.00 91.25 96 LYS A CA 1
ATOM 726 C C . LYS A 1 96 ? 14.126 -2.387 -17.975 1.00 91.25 96 LYS A C 1
ATOM 728 O O . LYS A 1 96 ? 12.989 -2.553 -18.400 1.00 91.25 96 LYS A O 1
ATOM 733 N N . TYR A 1 97 ? 14.471 -1.422 -17.137 1.00 88.44 97 TYR A N 1
ATOM 734 C CA . TYR A 1 97 ? 13.580 -0.342 -16.749 1.00 88.44 97 TYR A CA 1
ATOM 735 C C . TYR A 1 97 ? 13.595 0.716 -17.847 1.00 88.44 97 TYR A C 1
ATOM 737 O O . TYR A 1 97 ? 14.641 1.311 -18.117 1.00 88.44 97 TYR A O 1
ATOM 745 N N . VAL A 1 98 ? 12.447 0.934 -18.476 1.00 83.12 98 VAL A N 1
ATOM 746 C CA . VAL A 1 98 ? 12.242 2.007 -19.447 1.00 83.12 98 VAL A CA 1
ATOM 747 C C . VAL A 1 98 ? 11.169 2.919 -18.873 1.00 83.12 98 VAL A C 1
ATOM 749 O O . VAL A 1 98 ? 10.062 2.478 -18.575 1.00 83.12 98 VAL A O 1
ATOM 752 N N . GLU A 1 99 ? 11.527 4.176 -18.634 1.00 76.31 99 GLU A N 1
ATOM 753 C CA . GLU A 1 99 ? 10.597 5.159 -18.085 1.00 76.31 99 GLU A CA 1
ATOM 754 C C . GLU A 1 99 ? 9.439 5.383 -19.068 1.00 76.31 99 GLU A C 1
ATOM 756 O O . GLU A 1 99 ? 9.663 5.632 -20.252 1.00 76.31 99 GLU A O 1
ATOM 761 N N . GLY A 1 100 ? 8.205 5.279 -18.574 1.00 73.88 100 GLY A N 1
ATOM 762 C CA . GLY A 1 100 ? 6.988 5.417 -19.379 1.00 73.88 100 GLY A CA 1
ATOM 763 C C . GLY A 1 100 ? 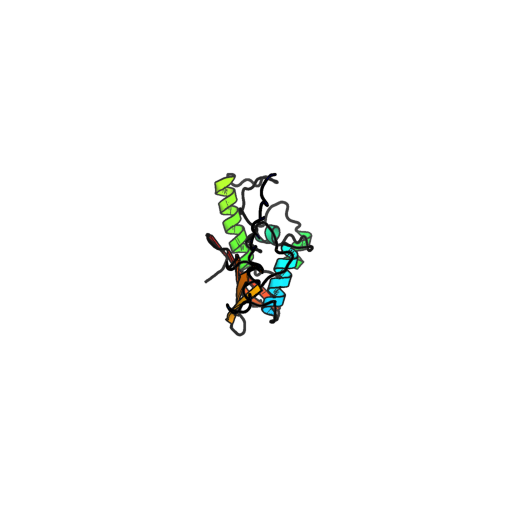6.477 4.123 -20.022 1.00 73.88 100 GLY A C 1
ATOM 764 O O . GLY A 1 100 ? 5.319 4.097 -20.439 1.00 73.88 100 GLY A O 1
ATOM 765 N N . ASP A 1 101 ? 7.266 3.044 -20.043 1.00 79.12 101 ASP A N 1
ATOM 766 C CA . ASP A 1 101 ? 6.780 1.729 -20.470 1.00 79.12 101 ASP A CA 1
ATOM 767 C C . ASP A 1 101 ? 6.116 0.999 -19.295 1.00 79.12 101 ASP A C 1
ATOM 769 O O . ASP A 1 101 ? 6.661 0.920 -18.189 1.00 79.12 101 ASP A O 1
ATOM 773 N N . ASN A 1 102 ? 4.943 0.407 -19.535 1.00 78.62 102 ASN A N 1
ATOM 774 C CA . ASN A 1 102 ? 4.273 -0.434 -18.543 1.00 78.62 102 ASN A CA 1
ATOM 775 C C . ASN A 1 102 ? 4.927 -1.830 -18.486 1.00 78.62 102 ASN A C 1
ATOM 777 O O . ASN A 1 102 ? 4.414 -2.811 -19.024 1.00 78.62 102 ASN A O 1
ATOM 781 N N . CYS A 1 103 ? 6.107 -1.898 -17.868 1.00 89.31 103 CYS A N 1
ATOM 782 C CA . CYS A 1 103 ? 6.846 -3.139 -17.616 1.00 89.31 103 CYS A CA 1
ATOM 783 C C . CYS A 1 103 ? 6.504 -3.780 -16.258 1.00 89.31 103 CYS A C 1
ATOM 785 O O . CYS A 1 103 ? 6.824 -4.953 -16.041 1.00 89.31 103 CYS A O 1
ATOM 787 N N . SER A 1 104 ? 5.904 -2.994 -15.358 1.00 89.69 104 SER A N 1
ATOM 788 C CA . SER A 1 104 ? 5.623 -3.315 -13.954 1.00 89.69 104 SER A CA 1
ATOM 789 C C . SER A 1 104 ? 4.171 -3.805 -13.796 1.00 89.69 104 SER A C 1
ATOM 791 O O . SER A 1 104 ? 3.643 -4.511 -14.658 1.00 89.69 104 SER A O 1
ATOM 793 N N . PHE A 1 105 ? 3.545 -3.503 -12.662 1.00 90.62 105 PHE A N 1
ATOM 794 C CA . PHE A 1 105 ? 2.155 -3.804 -12.358 1.00 90.62 105 PHE A CA 1
ATOM 795 C C . PHE A 1 105 ? 1.186 -2.968 -13.205 1.00 90.62 105 PHE A C 1
ATOM 797 O O . PHE A 1 105 ? 1.368 -1.767 -13.376 1.00 90.62 105 PHE A O 1
ATOM 804 N N . ASP A 1 106 ? 0.077 -3.581 -13.628 1.00 88.50 106 ASP A N 1
ATOM 805 C CA . ASP A 1 106 ? -1.014 -2.891 -14.340 1.00 88.50 106 ASP A CA 1
ATOM 806 C C . ASP A 1 106 ? -1.869 -1.984 -13.433 1.00 88.50 106 ASP A C 1
ATOM 808 O O . ASP A 1 106 ? -2.794 -1.315 -13.895 1.00 88.50 106 ASP A O 1
ATOM 812 N N . ALA A 1 107 ? -1.612 -2.000 -12.128 1.00 89.38 107 ALA A N 1
ATOM 813 C CA . ALA A 1 107 ? -2.261 -1.168 -11.128 1.00 89.38 107 ALA A CA 1
ATOM 814 C C . ALA A 1 107 ? -1.282 -0.909 -9.985 1.00 89.38 107 ALA A C 1
ATOM 816 O O . ALA A 1 107 ? -0.381 -1.710 -9.735 1.00 89.38 107 ALA A O 1
ATOM 817 N N . ASN A 1 108 ? -1.487 0.180 -9.252 1.00 90.69 108 ASN A N 1
ATOM 818 C CA . ASN A 1 108 ? -0.634 0.502 -8.123 1.00 90.69 108 ASN A CA 1
ATOM 819 C C . ASN A 1 108 ? -0.807 -0.558 -7.013 1.00 90.69 108 ASN A C 1
ATOM 821 O O . ASN A 1 108 ? -1.922 -0.731 -6.503 1.00 90.69 108 ASN A O 1
ATOM 825 N N . PRO A 1 109 ? 0.266 -1.258 -6.599 1.00 92.94 109 PRO A N 1
ATOM 826 C CA . PRO A 1 109 ? 0.165 -2.358 -5.644 1.00 92.94 109 PRO A CA 1
ATOM 827 C C . PRO A 1 109 ? -0.166 -1.895 -4.219 1.00 92.94 109 PRO A C 1
ATOM 829 O O . PRO A 1 109 ? -0.534 -2.727 -3.395 1.00 92.94 109 PRO A O 1
ATOM 832 N N . ILE A 1 110 ? -0.039 -0.599 -3.907 1.00 94.75 110 ILE A N 1
ATOM 833 C CA . ILE A 1 110 ? -0.357 -0.030 -2.590 1.00 94.75 110 ILE A CA 1
ATOM 834 C C . ILE A 1 110 ? -1.848 0.269 -2.442 1.00 94.75 110 ILE A C 1
ATOM 836 O O . ILE A 1 110 ? -2.388 0.047 -1.365 1.00 94.75 110 ILE A O 1
ATOM 840 N N . ILE A 1 111 ? -2.510 0.758 -3.494 1.00 92.94 111 ILE A N 1
ATOM 841 C CA . ILE A 1 111 ? -3.947 1.101 -3.457 1.00 92.94 111 ILE A CA 1
ATOM 842 C C . ILE A 1 111 ? -4.835 0.072 -4.167 1.00 92.94 111 ILE A C 1
ATOM 844 O O . ILE A 1 111 ? -6.059 0.174 -4.107 1.00 92.94 111 ILE A O 1
ATOM 848 N N . CYS A 1 112 ? -4.233 -0.930 -4.815 1.00 93.75 112 CYS A N 1
ATOM 849 C CA . CYS A 1 112 ? -4.919 -1.974 -5.577 1.00 93.75 112 CYS A CA 1
ATOM 850 C C . CYS A 1 112 ? -5.811 -1.441 -6.715 1.00 93.75 112 CYS A C 1
ATOM 852 O O . CYS A 1 112 ? -6.797 -2.075 -7.087 1.00 93.75 112 CYS A O 1
ATOM 854 N N . ALA A 1 113 ? -5.471 -0.280 -7.271 1.00 90.88 113 ALA A N 1
ATOM 855 C CA . ALA A 1 113 ? -6.234 0.387 -8.318 1.00 90.88 113 ALA A CA 1
ATOM 856 C C . ALA A 1 113 ? -5.318 1.249 -9.203 1.00 90.88 113 ALA A C 1
ATOM 858 O O . ALA A 1 113 ? -4.178 1.542 -8.839 1.00 90.88 113 ALA A O 1
ATOM 859 N N . GLN A 1 114 ? -5.813 1.627 -10.383 1.00 86.69 114 GLN A N 1
ATOM 860 C CA . GLN A 1 114 ? -5.177 2.645 -11.236 1.00 86.69 114 GLN A CA 1
ATOM 861 C C . GLN A 1 114 ? -5.607 4.065 -10.855 1.00 86.69 114 GLN A C 1
ATOM 863 O O . GLN A 1 114 ? -4.880 5.014 -11.124 1.00 86.69 114 GLN A O 1
ATOM 868 N N . ASP A 1 115 ? -6.784 4.188 -10.244 1.00 85.94 115 ASP A N 1
ATOM 869 C CA . ASP A 1 115 ? -7.413 5.451 -9.873 1.00 85.94 115 ASP A CA 1
ATOM 870 C C . ASP A 1 115 ? -7.808 5.428 -8.390 1.00 85.94 115 ASP A C 1
ATOM 872 O O . ASP A 1 115 ? -7.698 4.396 -7.717 1.00 85.94 115 ASP A O 1
ATOM 876 N N . TYR A 1 116 ? -8.278 6.557 -7.880 1.00 85.94 116 TYR A N 1
ATOM 877 C CA . TYR A 1 116 ? -8.701 6.736 -6.500 1.00 85.94 116 TYR A CA 1
ATOM 878 C C . TYR A 1 116 ? -10.176 7.127 -6.404 1.00 85.94 116 TYR A C 1
ATOM 880 O O . TYR A 1 116 ? -10.792 7.603 -7.351 1.00 85.94 116 TYR A O 1
ATOM 888 N N . SER A 1 117 ? -10.756 6.926 -5.221 1.00 87.81 117 SER A N 1
ATOM 889 C CA . SER A 1 117 ? -12.113 7.388 -4.923 1.00 87.81 117 SER A CA 1
ATOM 890 C C . SER A 1 117 ? -12.090 8.794 -4.331 1.00 87.81 117 SER A C 1
ATOM 892 O O . SER A 1 117 ? -11.486 9.016 -3.278 1.00 87.81 117 SER A O 1
ATOM 894 N N . GLU A 1 118 ? -12.798 9.730 -4.966 1.00 86.19 118 GLU A N 1
ATOM 895 C CA . GLU A 1 118 ? -13.020 11.086 -4.439 1.00 86.19 118 GLU A CA 1
ATOM 896 C C . GLU A 1 118 ? -13.949 11.096 -3.211 1.00 86.19 118 GLU A C 1
ATOM 898 O O . GLU A 1 118 ? -13.871 11.990 -2.370 1.00 86.19 118 GLU A O 1
ATOM 903 N N . GLU A 1 119 ? -14.797 10.074 -3.063 1.00 87.94 119 GLU A N 1
ATOM 904 C CA . GLU A 1 119 ? -15.731 9.912 -1.938 1.00 87.94 119 GLU A CA 1
ATOM 905 C C . GLU A 1 119 ? -15.083 9.230 -0.714 1.00 87.94 119 GLU A C 1
ATOM 907 O O . GLU A 1 119 ? -15.748 8.932 0.285 1.00 87.94 119 GLU A O 1
ATOM 912 N N . GLY A 1 120 ? -13.774 8.963 -0.791 1.00 89.56 120 GLY A N 1
ATOM 913 C CA . GLY A 1 120 ? -13.009 8.240 0.219 1.00 89.56 120 GLY A CA 1
ATOM 914 C C . GLY A 1 120 ? -13.203 6.726 0.142 1.00 89.56 120 GLY A C 1
ATOM 915 O O . GLY A 1 120 ? -13.621 6.177 -0.881 1.00 89.56 120 GLY A O 1
ATOM 916 N N . TYR A 1 121 ? -12.872 6.037 1.234 1.00 93.06 121 TYR A N 1
ATOM 917 C CA . TYR A 1 121 ? -12.840 4.577 1.296 1.00 93.06 121 TYR A CA 1
ATOM 918 C C . TYR A 1 121 ? -13.667 4.041 2.459 1.00 93.06 121 TYR A C 1
ATOM 920 O O . TYR A 1 121 ? -13.758 4.647 3.529 1.00 93.06 121 TYR A O 1
ATOM 928 N N . LEU A 1 122 ? -14.258 2.869 2.243 1.00 95.75 122 LEU A N 1
ATOM 929 C CA . LEU A 1 122 ? -14.975 2.129 3.269 1.00 95.75 122 LEU A CA 1
ATOM 930 C C . LEU A 1 122 ? -14.161 0.918 3.703 1.00 95.75 122 LEU A C 1
ATOM 932 O O . LEU A 1 122 ? -13.602 0.202 2.871 1.00 95.75 122 LEU A O 1
ATOM 936 N N . PHE A 1 123 ? -14.175 0.654 5.002 1.00 96.88 123 PHE A N 1
ATOM 937 C CA . PHE A 1 123 ? -13.365 -0.355 5.661 1.00 96.88 123 PHE A CA 1
ATOM 938 C C . PHE A 1 123 ? -14.240 -1.360 6.390 1.00 96.88 123 PHE A C 1
ATOM 940 O O . PHE A 1 123 ? -15.293 -1.025 6.937 1.00 96.88 123 PHE A O 1
ATOM 947 N N . ARG A 1 124 ? -13.769 -2.602 6.426 1.00 96.75 124 ARG A N 1
ATOM 948 C CA . ARG A 1 124 ? -14.292 -3.645 7.301 1.00 96.75 124 ARG A CA 1
ATOM 949 C C . ARG A 1 124 ? -13.133 -4.407 7.917 1.00 96.75 124 ARG A C 1
ATOM 951 O O . ARG A 1 124 ? -12.235 -4.863 7.215 1.00 96.75 124 ARG A O 1
ATOM 958 N N . THR A 1 125 ? -13.162 -4.572 9.232 1.00 96.56 125 THR A N 1
ATOM 959 C CA . THR A 1 125 ? -12.176 -5.400 9.926 1.00 96.56 125 THR A CA 1
ATOM 960 C C . THR A 1 125 ? -12.504 -6.882 9.731 1.00 96.56 125 THR A C 1
ATOM 962 O O . THR A 1 125 ? -13.534 -7.357 10.198 1.00 96.56 125 THR A O 1
ATOM 965 N N . GLU A 1 126 ? -11.611 -7.616 9.068 1.00 95.75 126 GLU A N 1
ATOM 966 C CA . GLU A 1 126 ? -11.735 -9.060 8.808 1.00 95.75 126 GLU A CA 1
ATOM 967 C C . GLU A 1 126 ? -11.126 -9.894 9.947 1.00 95.75 126 GLU A C 1
ATOM 969 O O . GLU A 1 126 ? -11.625 -10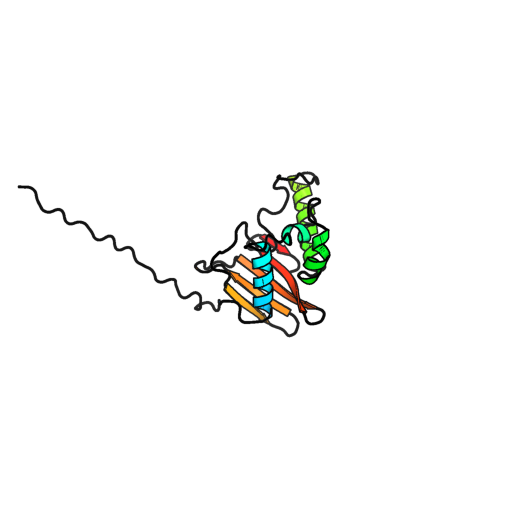.956 10.315 1.00 95.75 126 GLU A O 1
ATOM 974 N N . LYS A 1 127 ? -10.034 -9.401 10.541 1.00 95.44 127 LYS A N 1
ATOM 975 C CA . LYS A 1 127 ? -9.352 -10.025 11.681 1.00 95.44 127 LYS A CA 1
ATOM 976 C C . LYS A 1 127 ? -8.763 -8.939 12.564 1.00 95.44 127 LYS A C 1
ATOM 978 O O . LYS A 1 127 ? -8.137 -8.018 12.054 1.00 95.44 127 LYS A O 1
ATOM 983 N N . SER A 1 128 ? -8.896 -9.076 13.880 1.00 94.75 128 SER A N 1
ATOM 984 C CA . SER A 1 128 ? -8.310 -8.145 14.845 1.00 94.75 128 SER A CA 1
ATOM 985 C C . SER A 1 128 ? -7.539 -8.887 15.930 1.00 94.75 128 SER A C 1
ATOM 987 O O . SER A 1 128 ? -7.995 -9.901 16.460 1.00 94.75 128 SER A O 1
ATOM 989 N N . GLY A 1 129 ? -6.356 -8.379 16.255 1.00 93.12 129 GLY A N 1
ATOM 990 C CA . GLY A 1 129 ? -5.490 -8.857 17.320 1.00 93.12 129 GLY A CA 1
ATOM 991 C C . GLY A 1 129 ? -4.721 -7.701 17.959 1.00 93.12 129 GLY A C 1
ATOM 992 O O . GLY A 1 129 ? -4.795 -6.552 17.532 1.00 93.12 129 GLY A O 1
ATOM 993 N N . ARG A 1 130 ? -3.947 -7.997 19.009 1.00 90.75 130 ARG A N 1
ATOM 994 C CA . ARG A 1 130 ? -3.227 -6.958 19.770 1.00 90.75 130 ARG A CA 1
ATOM 995 C C . ARG A 1 130 ? -2.220 -6.176 18.915 1.00 90.75 130 ARG A C 1
ATOM 997 O O . ARG A 1 130 ? -2.091 -4.967 19.078 1.00 90.75 130 ARG A O 1
ATOM 1004 N N . ASN A 1 131 ? -1.506 -6.876 18.034 1.00 95.06 131 ASN A N 1
ATOM 1005 C CA . ASN A 1 131 ? -0.404 -6.324 17.241 1.00 95.06 131 ASN A CA 1
ATOM 1006 C C . ASN A 1 131 ? -0.619 -6.466 15.730 1.00 95.06 131 ASN A C 1
ATOM 1008 O O . ASN A 1 131 ? 0.287 -6.146 14.970 1.00 95.06 131 ASN A O 1
ATOM 1012 N N . GLU A 1 132 ? -1.778 -6.960 15.303 1.00 97.44 132 GLU A N 1
ATOM 1013 C CA . GLU A 1 132 ? -2.095 -7.233 13.903 1.00 97.44 132 GLU A CA 1
ATOM 1014 C C . GLU A 1 132 ? -3.578 -6.968 13.665 1.00 97.44 132 GLU A C 1
ATOM 1016 O O . GLU A 1 132 ? -4.411 -7.305 14.509 1.00 97.44 132 GLU A O 1
ATOM 1021 N N . VAL A 1 133 ? -3.905 -6.409 12.508 1.00 98.00 133 VAL A N 1
ATOM 1022 C CA . VAL A 1 133 ? -5.276 -6.318 12.008 1.00 98.00 133 VAL A CA 1
ATOM 1023 C C . VAL A 1 133 ? -5.281 -6.567 10.505 1.00 98.00 133 VAL A C 1
ATOM 1025 O O . VAL A 1 133 ? -4.328 -6.221 9.806 1.00 98.00 133 VAL A O 1
ATOM 1028 N N . VAL A 1 134 ? -6.348 -7.188 10.016 1.00 98.25 134 VAL A N 1
ATOM 1029 C CA . VAL A 1 134 ? -6.611 -7.363 8.589 1.00 98.25 134 VAL A CA 1
ATOM 1030 C C . VAL A 1 134 ? -7.877 -6.592 8.246 1.00 98.25 134 VAL A C 1
ATOM 1032 O O . VAL A 1 134 ? -8.916 -6.810 8.871 1.00 98.25 134 VAL A O 1
ATOM 1035 N N . LEU A 1 135 ? -7.776 -5.692 7.274 1.00 97.94 135 LEU A N 1
ATOM 1036 C CA . LEU A 1 135 ? -8.847 -4.810 6.824 1.00 97.94 135 LEU A CA 1
ATOM 1037 C C . LEU A 1 135 ? -9.189 -5.114 5.365 1.00 97.94 135 LEU A C 1
ATOM 1039 O O . LEU A 1 135 ? -8.293 -5.198 4.529 1.00 97.94 135 LEU A O 1
ATOM 1043 N N . ALA A 1 136 ? -10.470 -5.246 5.049 1.00 96.88 136 ALA A N 1
ATOM 1044 C CA . ALA A 1 136 ? -10.967 -5.178 3.683 1.00 96.88 136 ALA A CA 1
ATOM 1045 C C . ALA A 1 136 ? -11.377 -3.742 3.357 1.00 96.88 136 ALA A C 1
ATOM 1047 O O . ALA A 1 136 ? -11.880 -3.021 4.223 1.00 96.88 136 ALA A O 1
ATOM 1048 N N . LEU A 1 137 ? -11.191 -3.351 2.101 1.00 95.00 137 LEU A N 1
ATOM 1049 C CA . LEU A 1 137 ? -11.465 -2.006 1.615 1.00 95.00 137 LEU A CA 1
ATOM 1050 C C . LEU A 1 137 ? -12.264 -2.031 0.315 1.00 95.00 137 LEU A C 1
ATOM 1052 O O . LEU A 1 137 ? -12.027 -2.876 -0.550 1.00 95.00 137 LEU A O 1
ATOM 1056 N N . ARG A 1 138 ? -13.181 -1.073 0.165 1.00 94.19 138 ARG A N 1
ATOM 1057 C CA . ARG A 1 138 ? -13.929 -0.816 -1.073 1.00 94.19 138 ARG A CA 1
ATOM 1058 C C . ARG A 1 138 ? -14.214 0.673 -1.262 1.00 94.19 138 ARG A C 1
ATOM 1060 O O . ARG A 1 138 ? -14.126 1.445 -0.306 1.00 94.19 138 ARG A O 1
ATOM 1067 N N . TRP A 1 139 ? -14.604 1.057 -2.472 1.00 92.69 139 TRP A N 1
ATOM 1068 C CA . TRP A 1 139 ? -15.162 2.385 -2.735 1.00 92.69 139 TRP A CA 1
ATOM 1069 C C . TRP A 1 139 ? -16.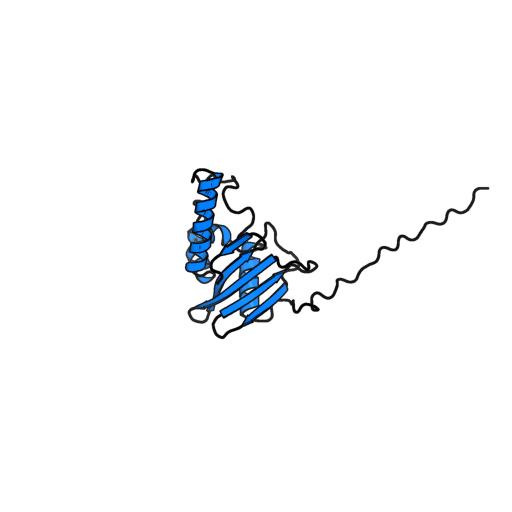634 2.460 -2.303 1.00 92.69 139 TRP A C 1
ATOM 1071 O O . TRP A 1 139 ? -17.350 1.453 -2.384 1.00 92.69 139 TRP A O 1
ATOM 1081 N N . PRO A 1 140 ? -17.115 3.633 -1.857 1.00 92.31 140 PRO A N 1
ATOM 1082 C CA . PRO A 1 140 ? -18.543 3.908 -1.744 1.00 92.31 140 PRO A CA 1
ATOM 1083 C C . PRO A 1 140 ? -19.285 3.568 -3.047 1.00 92.31 140 PRO A C 1
ATOM 1085 O O . PRO A 1 140 ? -18.760 3.734 -4.143 1.00 92.31 140 PRO A O 1
ATOM 1088 N N . GLY A 1 141 ? -20.494 3.014 -2.936 1.00 88.50 141 GLY A N 1
ATOM 1089 C CA . GLY A 1 141 ? -21.321 2.652 -4.097 1.00 88.50 141 GLY A CA 1
ATOM 1090 C C . GLY A 1 141 ? -20.933 1.359 -4.833 1.00 88.50 141 GLY A C 1
ATOM 1091 O O . GLY A 1 141 ? -21.743 0.853 -5.609 1.00 88.50 141 GLY A O 1
ATOM 1092 N N . ILE A 1 142 ? -19.765 0.764 -4.558 1.00 87.56 142 ILE A N 1
ATOM 1093 C CA . ILE A 1 142 ? -19.315 -0.493 -5.177 1.00 87.56 142 ILE A CA 1
ATOM 1094 C C . ILE A 1 142 ? -19.302 -1.620 -4.139 1.00 87.56 142 ILE A C 1
ATOM 1096 O O . ILE A 1 142 ? -18.822 -1.462 -3.020 1.00 87.56 142 ILE A O 1
ATOM 1100 N N . SER A 1 143 ? -19.827 -2.796 -4.499 1.00 88.31 143 SER A N 1
ATOM 1101 C CA . SER A 1 143 ? -19.872 -3.952 -3.590 1.00 88.31 143 SER A CA 1
ATOM 1102 C C . SER A 1 143 ? -18.567 -4.749 -3.538 1.00 88.31 143 SER A C 1
ATOM 1104 O O . SER A 1 143 ? -18.335 -5.476 -2.574 1.00 88.31 143 SER A O 1
ATOM 1106 N N . GLN A 1 144 ? -17.743 -4.647 -4.579 1.00 91.00 144 GLN A N 1
ATOM 1107 C CA . GLN A 1 144 ? -16.487 -5.374 -4.720 1.00 91.00 144 GLN A CA 1
ATOM 1108 C C . GLN A 1 144 ? -15.418 -4.852 -3.748 1.00 91.00 144 GLN A C 1
ATOM 1110 O O . GLN A 1 144 ? -15.245 -3.647 -3.584 1.00 91.00 144 GLN A O 1
ATOM 1115 N N . ILE A 1 145 ? -14.682 -5.780 -3.132 1.00 93.50 145 ILE A N 1
ATOM 1116 C CA . ILE A 1 145 ? -13.476 -5.471 -2.360 1.00 93.50 145 ILE A CA 1
ATOM 1117 C C . ILE A 1 145 ? -12.355 -5.142 -3.344 1.00 93.50 145 ILE A C 1
ATOM 1119 O O . ILE A 1 145 ? -12.093 -5.901 -4.273 1.00 93.50 145 ILE A O 1
ATOM 1123 N N . ILE A 1 146 ? -11.698 -4.011 -3.123 1.00 92.88 146 ILE A N 1
ATOM 1124 C CA . ILE A 1 146 ? -10.582 -3.534 -3.945 1.00 92.88 146 ILE A CA 1
ATOM 1125 C C . ILE A 1 146 ? -9.272 -4.121 -3.425 1.00 92.88 146 ILE A C 1
ATOM 1127 O O . ILE A 1 146 ? -8.430 -4.575 -4.195 1.00 92.88 146 ILE A O 1
ATOM 1131 N N . GLY A 1 147 ? -9.122 -4.171 -2.101 1.00 95.62 147 GLY A N 1
ATOM 1132 C CA . GLY A 1 147 ? -7.950 -4.758 -1.471 1.00 95.62 147 GLY A CA 1
ATOM 1133 C C . GLY A 1 147 ? -8.222 -5.272 -0.065 1.00 95.62 147 GLY A C 1
ATOM 1134 O O . GLY A 1 147 ? -9.100 -4.785 0.650 1.00 95.62 147 GLY A O 1
ATOM 1135 N N . THR A 1 148 ? -7.443 -6.275 0.330 1.00 97.56 148 THR A N 1
ATOM 1136 C CA . THR A 1 148 ? -7.306 -6.727 1.716 1.00 97.56 148 THR A CA 1
ATOM 1137 C C . THR A 1 148 ? -5.912 -6.362 2.218 1.00 97.56 148 THR A C 1
ATOM 1139 O O . THR A 1 148 ? -4.919 -6.692 1.576 1.00 97.56 148 THR A O 1
ATOM 1142 N N . TYR A 1 149 ? -5.827 -5.736 3.383 1.00 98.38 149 TYR A N 1
ATOM 1143 C CA . TYR A 1 149 ? -4.605 -5.151 3.918 1.00 98.38 149 TYR A CA 1
ATOM 1144 C C . TYR A 1 149 ? -4.304 -5.714 5.302 1.00 98.38 149 TYR A C 1
ATOM 1146 O O . TYR A 1 149 ? -5.159 -5.676 6.186 1.00 98.38 149 TYR A O 1
ATOM 1154 N N . ARG A 1 150 ? -3.083 -6.205 5.515 1.00 98.44 150 ARG A N 1
ATOM 1155 C CA . ARG A 1 150 ? -2.563 -6.579 6.835 1.00 98.44 150 ARG A CA 1
ATOM 1156 C C . ARG A 1 150 ? -1.734 -5.430 7.389 1.00 98.44 150 ARG A C 1
ATOM 1158 O O . ARG A 1 150 ? -0.757 -5.010 6.771 1.00 98.44 150 ARG A O 1
ATOM 1165 N N . LEU A 1 151 ? -2.091 -4.962 8.579 1.00 98.50 151 LEU A N 1
ATOM 1166 C CA . LEU A 1 151 ? -1.314 -3.991 9.340 1.00 98.50 151 LEU A CA 1
ATOM 1167 C C . LEU A 1 151 ? -0.739 -4.637 10.591 1.00 98.50 151 LEU A C 1
ATOM 1169 O O . LEU A 1 151 ? -1.412 -5.427 11.253 1.00 98.50 151 LEU A O 1
ATOM 1173 N N . VAL A 1 152 ? 0.482 -4.247 10.951 1.00 98.25 152 VAL A N 1
ATOM 1174 C CA . VAL A 1 152 ? 1.162 -4.710 12.167 1.00 98.25 152 VAL A CA 1
ATOM 1175 C C . VAL A 1 152 ? 1.622 -3.539 13.022 1.00 98.25 152 VAL A C 1
ATOM 1177 O O . VAL A 1 152 ? 1.936 -2.463 12.509 1.00 98.25 152 VAL A O 1
ATOM 1180 N N . ARG A 1 153 ? 1.689 -3.737 14.341 1.00 96.44 153 ARG A N 1
ATOM 1181 C CA . ARG A 1 153 ? 2.308 -2.770 15.257 1.00 96.44 153 ARG A CA 1
ATOM 1182 C C . ARG A 1 153 ? 3.801 -3.037 15.387 1.00 96.44 153 ARG A C 1
ATOM 1184 O O . ARG A 1 153 ? 4.202 -4.086 15.884 1.00 96.44 153 ARG A O 1
ATOM 1191 N N . ALA A 1 154 ? 4.619 -2.048 15.041 1.00 93.00 154 ALA A N 1
ATOM 1192 C CA . ALA A 1 154 ? 6.066 -2.067 15.242 1.00 93.00 154 ALA A CA 1
ATOM 1193 C C . ALA A 1 154 ? 6.493 -0.795 15.984 1.00 93.00 154 ALA A C 1
ATOM 1195 O O . ALA A 1 154 ? 6.273 0.309 15.497 1.00 93.00 154 ALA A O 1
ATOM 1196 N N . GLY A 1 155 ? 7.074 -0.928 17.181 1.00 89.31 155 GLY A N 1
ATOM 1197 C CA . GLY A 1 155 ? 7.461 0.239 17.991 1.00 89.31 155 GLY A CA 1
ATOM 1198 C C . GLY A 1 155 ? 6.275 1.119 18.416 1.00 89.31 155 GLY A C 1
ATOM 1199 O O . GLY A 1 155 ? 6.419 2.329 18.534 1.00 89.31 155 GLY A O 1
ATOM 1200 N N . GLY A 1 156 ? 5.090 0.525 18.599 1.00 91.31 156 GLY A N 1
ATOM 1201 C CA . GLY A 1 156 ? 3.871 1.225 19.028 1.00 91.31 156 GLY A CA 1
ATOM 1202 C C . GLY A 1 156 ? 3.064 1.887 17.906 1.00 91.31 156 GLY A C 1
ATOM 1203 O O . GLY A 1 156 ? 1.902 2.224 18.136 1.00 91.31 156 GLY A O 1
ATOM 1204 N N . VAL A 1 157 ? 3.620 1.997 16.698 1.00 94.75 157 VAL A N 1
ATOM 1205 C CA . VAL A 1 157 ? 2.946 2.563 15.520 1.00 94.75 157 VAL A CA 1
ATOM 1206 C C . VAL A 1 157 ? 2.464 1.468 14.573 1.00 94.75 157 VAL A C 1
ATOM 1208 O O . VAL A 1 157 ? 3.067 0.394 14.501 1.00 94.75 157 VAL A O 1
ATOM 1211 N N . TRP A 1 158 ? 1.370 1.735 13.859 1.00 97.81 158 TRP A N 1
ATOM 1212 C CA . TRP A 1 158 ? 0.922 0.876 12.767 1.00 97.81 158 TRP A CA 1
ATOM 1213 C C . TRP A 1 158 ? 1.871 0.989 11.577 1.00 97.81 158 TRP A C 1
ATOM 1215 O O . TRP A 1 158 ? 2.427 2.053 11.309 1.00 97.81 158 TRP A O 1
ATOM 1225 N N . LYS A 1 159 ? 2.054 -0.130 10.882 1.00 98.12 159 LYS A N 1
ATOM 1226 C CA . LYS A 1 159 ? 2.721 -0.220 9.588 1.00 98.12 159 LYS A CA 1
ATOM 1227 C C . LYS A 1 159 ? 1.918 -1.122 8.673 1.00 98.12 159 LYS A C 1
ATOM 1229 O O . LYS A 1 159 ? 1.375 -2.130 9.130 1.00 98.12 159 LYS A O 1
ATOM 1234 N N . LEU A 1 160 ? 1.884 -0.780 7.393 1.00 98.31 160 LEU A N 1
ATOM 1235 C CA . LEU A 1 160 ? 1.339 -1.652 6.369 1.00 98.31 160 LEU A CA 1
ATOM 1236 C C . LEU A 1 160 ? 2.337 -2.775 6.087 1.00 98.31 160 LEU A C 1
ATOM 1238 O O . LEU A 1 160 ? 3.523 -2.527 5.864 1.00 98.31 160 LEU A O 1
ATOM 1242 N N . ASP A 1 161 ? 1.854 -4.008 6.151 1.00 98.38 161 ASP A N 1
ATOM 1243 C CA . ASP A 1 161 ? 2.703 -5.192 6.168 1.00 98.38 161 ASP A CA 1
ATOM 1244 C C . ASP A 1 161 ? 2.299 -6.244 5.142 1.00 98.38 161 ASP A C 1
ATOM 1246 O O . ASP A 1 161 ? 3.162 -6.963 4.663 1.00 98.38 161 ASP A O 1
ATOM 1250 N N . GLY A 1 162 ? 1.031 -6.323 4.758 1.00 98.25 162 GLY A N 1
ATOM 1251 C CA . GLY A 1 162 ? 0.582 -7.233 3.711 1.00 98.25 162 GLY A CA 1
ATOM 1252 C C . GLY A 1 162 ? -0.514 -6.604 2.873 1.00 98.25 162 GLY A C 1
ATOM 1253 O O . GLY A 1 162 ? -1.299 -5.801 3.379 1.00 98.25 162 GLY A O 1
ATOM 1254 N N . ILE A 1 163 ? -0.560 -6.966 1.596 1.00 98.19 163 ILE A N 1
ATOM 1255 C CA . ILE A 1 163 ? -1.573 -6.497 0.653 1.00 98.19 163 ILE A CA 1
ATOM 1256 C C . ILE A 1 163 ? -2.031 -7.676 -0.197 1.00 98.19 163 ILE A C 1
ATOM 1258 O O . ILE A 1 163 ? -1.224 -8.485 -0.651 1.00 98.19 163 ILE A O 1
ATOM 1262 N N . ARG A 1 164 ? -3.332 -7.771 -0.441 1.00 97.50 164 ARG A N 1
ATOM 1263 C CA . ARG A 1 164 ? -3.913 -8.604 -1.488 1.00 97.50 164 ARG A CA 1
ATOM 1264 C C . ARG A 1 164 ? -4.857 -7.750 -2.319 1.00 97.50 164 ARG A C 1
ATOM 1266 O O . ARG A 1 164 ? -5.866 -7.290 -1.789 1.00 97.50 164 ARG A O 1
ATOM 1273 N N . CYS A 1 165 ? -4.527 -7.575 -3.589 1.00 94.25 165 CYS A N 1
ATOM 1274 C CA . CYS A 1 165 ? -5.388 -6.959 -4.584 1.00 94.25 165 CYS A CA 1
ATOM 1275 C C . CYS A 1 165 ? -6.044 -8.072 -5.395 1.00 94.25 165 CYS A C 1
ATOM 1277 O O . CYS A 1 165 ? -5.357 -8.868 -6.047 1.00 94.25 165 CYS A O 1
ATOM 1279 N N . ASP A 1 166 ? -7.368 -8.143 -5.345 1.00 79.88 166 ASP A N 1
ATOM 1280 C CA . ASP A 1 166 ? -8.091 -9.128 -6.136 1.00 79.88 166 ASP A CA 1
ATOM 1281 C C . ASP A 1 166 ? -8.022 -8.748 -7.630 1.00 79.88 166 ASP A C 1
ATOM 1283 O O . ASP A 1 166 ? -8.132 -7.567 -7.965 1.00 79.88 166 ASP A O 1
ATOM 1287 N N . PRO A 1 167 ? -7.849 -9.715 -8.552 1.00 74.69 167 PRO A N 1
ATOM 1288 C CA . PRO A 1 167 ? -7.854 -11.162 -8.320 1.00 74.69 167 PRO A CA 1
ATOM 1289 C C . PRO A 1 167 ? -6.468 -11.827 -8.190 1.00 74.69 167 PRO A C 1
ATOM 1291 O O . PRO A 1 167 ? -6.414 -13.025 -7.918 1.00 74.69 167 PRO A O 1
ATOM 1294 N N . THR A 1 168 ? -5.354 -11.131 -8.444 1.00 79.19 168 THR A N 1
ATOM 1295 C CA . THR A 1 168 ? -4.071 -11.805 -8.749 1.00 79.19 168 THR A CA 1
ATOM 1296 C C . THR A 1 168 ? -2.847 -11.340 -7.967 1.00 79.19 168 THR A C 1
ATOM 1298 O O . THR A 1 168 ? -1.839 -12.045 -8.001 1.00 79.19 168 THR A O 1
ATOM 1301 N N . MET A 1 169 ? -2.885 -10.207 -7.260 1.00 91.81 169 MET A N 1
ATOM 1302 C CA . MET A 1 169 ? -1.696 -9.695 -6.570 1.00 91.81 169 MET A CA 1
ATOM 1303 C C . MET A 1 169 ? -1.785 -9.954 -5.073 1.00 91.81 169 MET A C 1
ATOM 1305 O O . MET A 1 169 ? -2.744 -9.561 -4.414 1.00 91.81 169 MET A O 1
ATOM 1309 N N . SER A 1 170 ? -0.767 -10.598 -4.510 1.00 96.19 170 SER A N 1
ATOM 1310 C CA . SER A 1 170 ? -0.671 -10.799 -3.069 1.00 96.19 170 SER A CA 1
ATOM 1311 C C . SER A 1 170 ? 0.774 -10.694 -2.605 1.00 96.19 170 SER A C 1
ATOM 1313 O O . SER A 1 170 ? 1.658 -11.384 -3.107 1.00 96.19 170 SER A O 1
ATOM 1315 N N . PHE A 1 171 ? 1.003 -9.823 -1.629 1.00 97.69 171 PHE A N 1
ATOM 1316 C CA . PHE A 1 171 ? 2.315 -9.469 -1.117 1.00 97.69 171 PHE A CA 1
ATOM 1317 C C . PHE A 1 171 ? 2.320 -9.604 0.393 1.00 97.69 171 PHE A C 1
ATOM 1319 O O . PHE A 1 171 ? 1.544 -8.943 1.083 1.00 97.69 171 PHE A O 1
ATOM 1326 N N . ASN A 1 172 ? 3.219 -10.450 0.900 1.00 96.50 172 ASN A N 1
ATOM 1327 C CA . ASN A 1 172 ? 3.420 -10.659 2.331 1.00 96.50 172 ASN A CA 1
ATOM 1328 C C . ASN A 1 172 ? 2.094 -10.900 3.089 1.00 96.50 172 ASN A C 1
ATOM 1330 O O . ASN A 1 172 ? 1.888 -10.378 4.177 1.00 96.50 172 ASN A O 1
ATOM 1334 N N . MET A 1 173 ? 1.181 -11.680 2.507 1.00 93.88 173 MET A N 1
ATOM 1335 C CA . MET A 1 173 ? -0.031 -12.175 3.168 1.00 93.88 173 MET A CA 1
ATOM 1336 C C . MET A 1 173 ? 0.193 -13.639 3.587 1.00 93.88 173 MET A C 1
ATOM 1338 O O . MET A 1 173 ? 0.958 -14.330 2.913 1.00 93.88 173 MET A O 1
ATOM 1342 N N . PRO A 1 174 ? -0.382 -14.096 4.713 1.00 81.94 174 PRO A N 1
ATOM 1343 C CA . PRO A 1 174 ? -0.234 -15.472 5.179 1.00 81.94 174 PRO A CA 1
ATOM 1344 C C . PRO A 1 174 ? -1.144 -16.453 4.427 1.00 81.94 174 PRO A C 1
ATOM 1346 O O . PRO A 1 174 ? -2.162 -16.002 3.852 1.00 81.94 174 PRO A O 1
#

Secondary structure (DSSP, 8-state):
-PPP-PPP-----------TTTTT-BS--SHHHHHHHHHHHHHHSTT---HHHHHHT-TTS-GGGHHHHTTTB-HHHHHHHHHHHHHHHHHHHTT---TTS--S-SSBTTTTBSS--TT--EEEEEEE-SSEEEEEEE-TT--S--EEEEEEEETTEEEEEEEEETTTEEES--

pLDDT: mean 85.85, std 17.18, range [37.19, 98.5]

Radius of gyration: 20.67 Å; chains: 1; bounding box: 73×33×56 Å

Sequence (174 aa):
MFASGASPAVAGQDVPPKDATSDGFHYPSTSAEQFLDLIITLEGGTGNAELGWYAENVPWRNTLKDAHYARLITPGLREAISREEARLVKKNCDGKYVEGDNCSFDANPIICAQDYSEEGYLFRTEKSGRNEVVLALRWPGISQIIGTYRLVRAGGVWKLDGIRCDPTMSFNMP